Protein AF-A0A3Q3FB25-F1 (afdb_monomer_lite)

Structure (mmCIF, N/CA/C/O backbone):
data_AF-A0A3Q3FB25-F1
#
_entry.id   AF-A0A3Q3FB25-F1
#
loop_
_atom_site.group_PDB
_atom_site.id
_atom_site.type_symbol
_atom_site.label_atom_id
_atom_site.label_alt_id
_atom_site.label_comp_id
_atom_site.label_asym_id
_atom_site.label_entity_id
_atom_site.label_seq_id
_atom_site.pdbx_PDB_ins_code
_atom_site.Cartn_x
_atom_site.Cartn_y
_atom_site.Cartn_z
_atom_site.occupancy
_atom_site.B_iso_or_equiv
_atom_site.auth_seq_id
_atom_site.auth_comp_id
_atom_site.auth_asym_id
_atom_site.auth_atom_id
_atom_site.pdbx_PDB_model_num
ATOM 1 N N . SER A 1 1 ? 15.061 -13.708 -53.263 1.00 46.81 1 SER A N 1
ATOM 2 C CA . SER A 1 1 ? 15.789 -12.926 -52.246 1.00 46.81 1 SER A CA 1
ATOM 3 C C . SER A 1 1 ? 15.205 -13.185 -50.874 1.00 46.81 1 SER A C 1
ATOM 5 O O . SER A 1 1 ? 14.023 -12.920 -50.704 1.00 46.81 1 SER A O 1
ATOM 7 N N . PRO A 1 2 ? 16.005 -13.635 -49.901 1.00 51.81 2 PRO A N 1
ATOM 8 C CA . PRO A 1 2 ? 15.780 -13.218 -48.525 1.00 51.81 2 PRO A CA 1
ATOM 9 C C . PRO A 1 2 ? 17.084 -12.660 -47.942 1.00 51.81 2 PRO A C 1
ATOM 11 O O . PRO A 1 2 ? 18.097 -13.349 -47.869 1.00 51.81 2 PRO A O 1
ATOM 14 N N . ARG A 1 3 ? 17.074 -11.382 -47.553 1.00 45.19 3 ARG A N 1
ATOM 15 C CA . ARG A 1 3 ? 18.095 -10.825 -46.660 1.00 45.19 3 ARG A CA 1
ATOM 16 C C . ARG A 1 3 ? 17.601 -11.048 -45.239 1.00 45.19 3 ARG A C 1
ATOM 18 O O . ARG A 1 3 ? 16.848 -10.241 -44.712 1.00 45.19 3 ARG A O 1
ATOM 25 N N . SER A 1 4 ? 17.997 -12.163 -44.646 1.00 48.41 4 SER A N 1
ATOM 26 C CA . SER A 1 4 ? 17.975 -12.345 -43.199 1.00 48.41 4 SER A CA 1
ATOM 27 C C . SER A 1 4 ? 19.243 -11.702 -42.641 1.00 48.41 4 SER A C 1
ATOM 29 O O . SER A 1 4 ? 20.319 -12.296 -42.663 1.00 48.41 4 SER A O 1
ATOM 31 N N . SER A 1 5 ? 19.133 -10.445 -42.218 1.00 51.19 5 SER A N 1
ATOM 32 C CA . SER A 1 5 ? 20.175 -9.760 -41.457 1.00 51.19 5 SER A CA 1
ATOM 33 C C . SER A 1 5 ? 20.157 -10.269 -40.017 1.00 51.19 5 SER A C 1
ATOM 35 O O . SER A 1 5 ? 19.385 -9.786 -39.191 1.00 51.19 5 SER A O 1
ATOM 37 N N . SER A 1 6 ? 21.000 -11.256 -39.727 1.00 57.75 6 SER A N 1
ATOM 38 C CA . SER A 1 6 ? 21.368 -11.627 -38.360 1.00 57.75 6 SER A CA 1
ATOM 39 C C . SER A 1 6 ? 22.266 -10.533 -37.765 1.00 57.75 6 SER A C 1
ATOM 41 O O . SER A 1 6 ? 23.245 -10.165 -38.423 1.00 57.75 6 SER A O 1
ATOM 43 N N . PRO A 1 7 ? 22.012 -10.008 -36.552 1.00 56.91 7 PRO A N 1
ATOM 44 C CA . PRO A 1 7 ? 22.977 -9.148 -35.886 1.00 56.91 7 PRO A CA 1
ATOM 45 C C . PRO A 1 7 ? 24.089 -9.989 -35.254 1.00 56.91 7 PRO A C 1
ATOM 47 O O . PRO A 1 7 ? 23.845 -11.028 -34.642 1.00 56.91 7 PRO A O 1
ATOM 50 N N . LEU A 1 8 ? 25.312 -9.503 -35.438 1.00 51.00 8 LEU A N 1
ATOM 51 C CA . LEU A 1 8 ? 26.563 -10.020 -34.903 1.00 51.00 8 LEU A CA 1
ATOM 52 C C . LEU A 1 8 ? 26.573 -10.037 -33.368 1.00 51.00 8 LEU A C 1
ATOM 54 O O . LEU A 1 8 ? 26.215 -9.057 -32.716 1.00 51.00 8 LEU A O 1
ATOM 58 N N . SER A 1 9 ? 27.063 -11.142 -32.812 1.00 62.00 9 SER A N 1
ATOM 59 C CA . SER A 1 9 ? 27.394 -11.306 -31.399 1.00 62.00 9 SER A CA 1
ATOM 60 C C . SER A 1 9 ? 28.608 -10.450 -31.022 1.00 62.00 9 SER A C 1
ATOM 62 O O . SER A 1 9 ? 29.702 -10.665 -31.540 1.00 62.00 9 SER A O 1
ATOM 64 N N . GLY A 1 10 ? 28.429 -9.516 -30.086 1.00 50.47 10 GLY A N 1
ATOM 65 C CA . GLY A 1 10 ? 29.509 -8.837 -29.369 1.00 50.47 10 GLY A CA 1
ATOM 66 C C . GLY A 1 10 ? 29.428 -9.178 -27.882 1.00 50.47 10 GLY A C 1
ATOM 67 O O . GLY A 1 10 ? 28.437 -8.861 -27.229 1.00 50.47 10 GLY A O 1
ATOM 68 N N . SER A 1 11 ? 30.449 -9.846 -27.344 1.00 60.34 11 SER A N 1
ATOM 69 C CA . SER A 1 11 ? 30.589 -10.058 -25.900 1.00 60.34 11 SER A CA 1
ATOM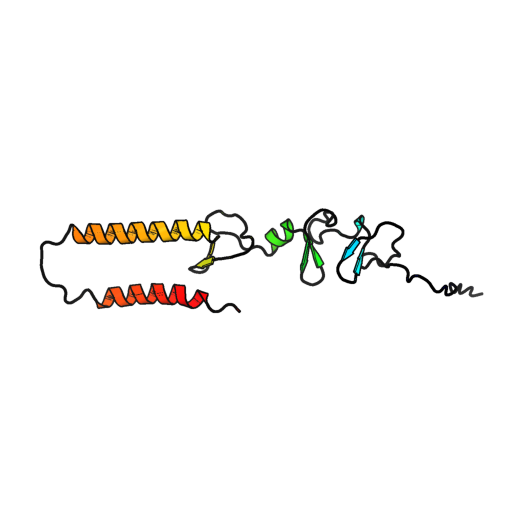 70 C C . SER A 1 11 ? 30.737 -8.715 -25.187 1.00 60.34 11 SER A C 1
ATOM 72 O O . SER A 1 11 ? 31.668 -7.972 -25.490 1.00 60.34 11 SER A O 1
ATOM 74 N N . GLY A 1 12 ? 29.869 -8.431 -24.208 1.00 57.81 12 GLY A N 1
ATOM 75 C CA . GLY A 1 12 ? 30.167 -7.407 -23.202 1.00 57.81 12 GLY A CA 1
ATOM 76 C C . GLY A 1 12 ? 29.026 -6.567 -22.625 1.00 57.81 12 GLY A C 1
ATOM 77 O O . GLY A 1 12 ? 29.339 -5.611 -21.933 1.00 57.81 12 GLY A O 1
ATOM 78 N N . ASN A 1 13 ? 27.748 -6.851 -22.887 1.00 65.00 13 ASN A N 1
ATOM 79 C CA . ASN A 1 13 ? 26.598 -6.472 -22.042 1.00 65.00 13 ASN A CA 1
ATOM 80 C C . ASN A 1 13 ? 25.330 -7.022 -22.706 1.00 65.00 13 ASN A C 1
ATOM 82 O O . ASN A 1 13 ? 25.066 -6.715 -23.867 1.00 65.00 13 ASN A O 1
ATOM 86 N N . LEU A 1 14 ? 24.551 -7.844 -22.003 1.00 75.12 14 LEU A N 1
ATOM 87 C CA . LEU A 1 14 ? 23.221 -8.205 -22.496 1.00 75.12 14 LEU A CA 1
ATOM 88 C C . LEU A 1 14 ? 22.362 -6.929 -22.533 1.00 75.12 14 LEU A C 1
ATOM 90 O O . LEU A 1 14 ? 22.390 -6.170 -21.560 1.00 75.12 14 LEU A O 1
ATOM 94 N N . PRO A 1 15 ? 21.624 -6.659 -23.626 1.00 80.75 15 PRO A N 1
ATOM 95 C CA . PRO A 1 15 ? 20.744 -5.501 -23.683 1.00 80.75 15 PRO A CA 1
ATOM 96 C C . PRO A 1 15 ? 19.695 -5.614 -22.574 1.00 80.75 15 PRO A C 1
ATOM 98 O O . PRO A 1 15 ? 19.022 -6.637 -22.446 1.00 80.75 15 PRO A O 1
ATOM 101 N N . ILE A 1 16 ? 19.576 -4.567 -21.757 1.00 89.06 16 ILE A N 1
ATOM 102 C CA . ILE A 1 16 ? 18.578 -4.504 -20.690 1.00 89.06 16 ILE A CA 1
ATOM 103 C C . IL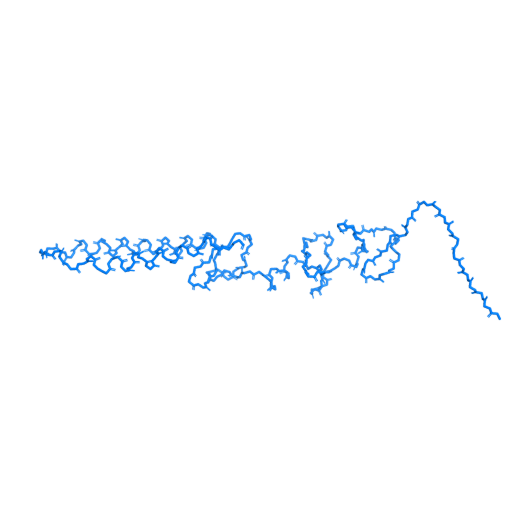E A 1 16 ? 17.207 -4.409 -21.353 1.00 89.06 16 ILE A C 1
ATOM 105 O O . ILE A 1 16 ? 16.928 -3.436 -22.046 1.00 89.06 16 ILE A O 1
ATOM 109 N N . MET A 1 17 ? 16.362 -5.414 -21.151 1.00 90.69 17 MET A N 1
ATOM 110 C CA . MET A 1 17 ? 15.004 -5.435 -21.689 1.00 90.69 17 MET A CA 1
ATOM 111 C C . MET A 1 17 ? 14.018 -4.931 -20.642 1.00 90.69 17 MET A C 1
ATOM 113 O O . MET A 1 17 ? 14.091 -5.322 -19.475 1.00 90.69 17 MET A O 1
ATOM 117 N N . CYS A 1 18 ? 13.083 -4.083 -21.061 1.00 92.19 18 CYS A N 1
ATOM 118 C CA . CYS A 1 18 ? 11.981 -3.669 -20.210 1.00 92.19 18 CYS A CA 1
ATOM 119 C C . CYS A 1 18 ? 10.949 -4.794 -20.107 1.00 92.19 18 CYS A C 1
ATOM 121 O O . CYS A 1 18 ? 10.384 -5.203 -21.115 1.00 92.19 18 CYS A O 1
ATOM 123 N N . GLU A 1 19 ? 10.621 -5.231 -18.894 1.00 90.88 19 GLU A N 1
ATOM 124 C CA . GLU A 1 19 ? 9.632 -6.300 -18.686 1.00 90.88 19 GLU A CA 1
ATOM 125 C C . GLU A 1 19 ? 8.220 -5.893 -19.158 1.00 90.88 19 GLU A C 1
ATOM 127 O O . GLU A 1 19 ? 7.464 -6.717 -19.667 1.00 90.88 19 GLU A O 1
ATOM 132 N N . ARG A 1 20 ? 7.865 -4.601 -19.053 1.00 89.31 20 ARG A N 1
ATOM 133 C CA . ARG A 1 20 ? 6.534 -4.101 -19.439 1.00 89.31 20 ARG A CA 1
ATOM 134 C C . ARG A 1 20 ? 6.352 -3.963 -20.951 1.00 89.31 20 ARG A C 1
ATOM 136 O O . ARG A 1 20 ? 5.369 -4.463 -21.484 1.00 89.31 20 ARG A O 1
ATOM 143 N N . CYS A 1 21 ? 7.248 -3.252 -21.639 1.00 90.94 21 CYS A N 1
ATOM 144 C CA . CYS A 1 21 ? 7.108 -3.000 -23.080 1.00 90.94 21 CYS A CA 1
ATOM 145 C C . CYS A 1 21 ? 7.908 -3.966 -23.966 1.00 90.94 21 CYS A C 1
ATOM 147 O O . CYS A 1 21 ? 7.728 -3.940 -25.176 1.00 90.94 21 CYS A O 1
ATOM 149 N N . ARG A 1 22 ? 8.757 -4.824 -23.381 1.00 90.31 22 ARG A N 1
ATOM 150 C CA . ARG A 1 22 ? 9.635 -5.790 -24.075 1.00 90.31 22 ARG A CA 1
ATOM 151 C C . ARG A 1 22 ? 10.639 -5.172 -25.052 1.00 90.31 22 ARG A C 1
ATOM 153 O O . ARG A 1 22 ? 11.208 -5.881 -25.875 1.00 90.31 22 ARG A O 1
ATOM 160 N N . GLU A 1 23 ? 10.896 -3.875 -24.920 1.00 91.19 23 GLU A N 1
ATOM 161 C CA . GLU A 1 23 ? 11.884 -3.142 -25.711 1.00 91.19 23 GLU A CA 1
ATOM 162 C C . GLU A 1 23 ? 13.211 -2.979 -24.964 1.00 91.19 23 GLU A C 1
ATOM 164 O O . GLU A 1 23 ? 13.263 -3.032 -23.730 1.00 91.19 23 GLU A O 1
ATOM 169 N N . VAL A 1 24 ? 14.289 -2.746 -25.719 1.00 90.25 24 VAL A N 1
ATOM 170 C CA . VAL A 1 24 ? 15.621 -2.492 -25.154 1.00 90.25 24 VAL A CA 1
ATOM 171 C C . VAL A 1 24 ? 15.644 -1.126 -24.477 1.00 90.25 24 VAL A C 1
ATOM 173 O O . VAL A 1 24 ? 15.500 -0.093 -25.134 1.00 90.25 24 VAL A O 1
ATOM 176 N N . CYS A 1 25 ? 15.931 -1.117 -23.181 1.00 89.38 25 CYS A N 1
ATOM 177 C CA . CYS A 1 25 ? 16.157 0.100 -22.433 1.00 89.38 25 CYS A CA 1
ATOM 178 C C . CYS A 1 25 ? 17.447 0.790 -22.879 1.00 89.38 25 CYS A C 1
ATOM 180 O O . CYS A 1 25 ? 18.539 0.224 -22.796 1.00 89.38 25 CYS A O 1
ATOM 182 N N . ARG A 1 26 ? 17.328 2.046 -23.315 1.00 85.31 26 ARG A N 1
ATOM 183 C CA . ARG A 1 26 ? 18.463 2.909 -23.657 1.00 85.31 26 ARG A CA 1
ATOM 184 C C . ARG A 1 26 ? 18.496 4.084 -22.684 1.00 85.31 26 ARG A C 1
ATOM 186 O O . ARG A 1 26 ? 17.623 4.941 -22.741 1.00 85.31 26 ARG A O 1
ATOM 193 N N . GLY A 1 27 ? 19.499 4.124 -21.809 1.00 84.12 27 GLY A N 1
ATOM 194 C CA . GLY A 1 27 ? 19.665 5.199 -20.826 1.00 84.12 27 GLY A CA 1
ATOM 195 C C . GLY A 1 27 ? 19.222 4.799 -19.420 1.00 84.12 27 GLY A C 1
ATOM 196 O O . GLY A 1 27 ? 19.652 3.764 -18.914 1.00 84.12 27 GLY A O 1
ATOM 197 N N . GLU A 1 28 ? 18.414 5.644 -18.778 1.00 85.56 28 GLU A N 1
ATOM 198 C CA . GLU A 1 28 ? 18.005 5.465 -17.384 1.00 85.56 28 GLU A CA 1
ATOM 199 C C . GLU A 1 28 ? 16.992 4.324 -17.227 1.00 85.56 28 GLU A C 1
ATOM 201 O O . GLU A 1 28 ? 15.978 4.249 -17.928 1.00 85.56 28 GLU A O 1
ATOM 206 N N . VAL A 1 29 ? 17.285 3.418 -16.295 1.00 90.81 29 VAL A N 1
ATOM 207 C CA . VAL A 1 29 ? 16.495 2.213 -16.043 1.00 90.81 29 VAL A CA 1
ATOM 208 C C . VAL A 1 29 ? 16.183 2.062 -14.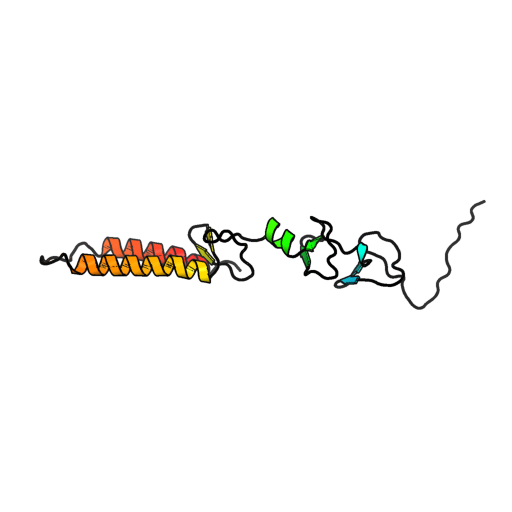571 1.00 90.81 29 V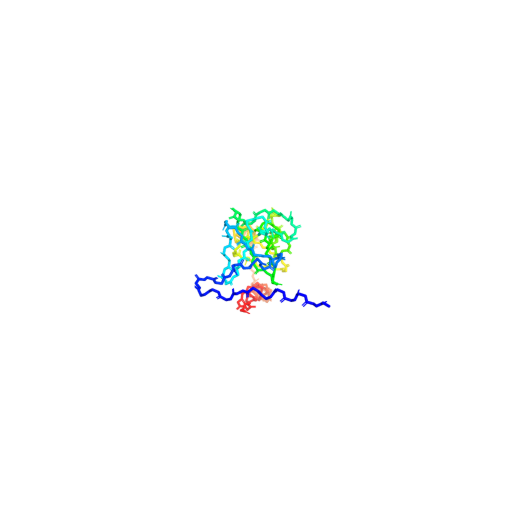AL A C 1
ATOM 210 O O . VAL A 1 29 ? 17.037 2.243 -13.705 1.00 90.81 29 VAL A O 1
ATOM 213 N N . VAL A 1 30 ? 14.956 1.646 -14.297 1.00 91.75 30 VAL A N 1
ATOM 214 C CA . VAL A 1 30 ? 14.505 1.285 -12.961 1.00 91.75 30 VAL A CA 1
ATOM 215 C C . VAL A 1 30 ? 14.739 -0.207 -12.790 1.00 91.75 30 VAL A C 1
ATOM 217 O O . VAL A 1 30 ? 14.191 -1.028 -13.529 1.00 91.75 30 VAL A O 1
ATOM 220 N N . ARG A 1 31 ? 15.573 -0.568 -11.816 1.00 90.94 31 ARG A N 1
ATOM 221 C CA . ARG A 1 31 ? 15.855 -1.964 -11.481 1.00 90.94 31 ARG A CA 1
ATOM 222 C C . ARG A 1 31 ? 15.037 -2.368 -10.266 1.00 90.94 31 ARG A C 1
ATOM 224 O O . ARG A 1 31 ? 15.245 -1.845 -9.174 1.00 90.94 31 ARG A O 1
ATOM 231 N N . VAL A 1 32 ? 14.147 -3.337 -10.448 1.00 89.50 32 VAL A N 1
ATOM 232 C CA . VAL A 1 32 ? 13.301 -3.870 -9.377 1.00 89.50 32 VAL A CA 1
ATOM 233 C C . VAL A 1 32 ? 13.551 -5.360 -9.251 1.00 89.50 32 VAL A C 1
ATOM 235 O O . VAL A 1 32 ? 13.278 -6.124 -10.176 1.00 89.50 32 VAL A O 1
ATOM 238 N N . LYS A 1 33 ? 14.071 -5.787 -8.095 1.00 85.31 33 LYS A N 1
ATOM 239 C CA . LYS A 1 33 ? 14.503 -7.173 -7.853 1.00 85.31 33 LYS A CA 1
ATOM 240 C C . LYS A 1 33 ? 15.454 -7.650 -8.966 1.00 85.31 33 LYS A C 1
ATOM 242 O O . LYS A 1 33 ? 16.588 -7.181 -9.031 1.00 85.31 33 LYS A O 1
ATOM 247 N N . ASN A 1 34 ? 14.978 -8.541 -9.838 1.00 85.81 34 ASN A N 1
ATOM 248 C CA . ASN A 1 34 ? 15.727 -9.129 -10.950 1.00 85.81 34 ASN A CA 1
ATOM 249 C C . ASN A 1 34 ? 15.190 -8.708 -12.333 1.00 85.81 34 ASN A C 1
ATOM 251 O O . ASN A 1 34 ? 15.508 -9.334 -13.339 1.00 85.81 34 ASN A O 1
ATOM 255 N N . THR A 1 35 ? 14.353 -7.671 -12.371 1.00 89.50 35 THR A N 1
ATOM 256 C CA . THR A 1 35 ? 13.678 -7.154 -13.571 1.00 89.50 35 THR A CA 1
ATOM 257 C C . THR A 1 35 ? 14.031 -5.687 -13.798 1.00 89.50 35 THR A C 1
ATOM 259 O O . THR A 1 35 ? 14.395 -4.973 -12.858 1.00 89.50 35 THR A O 1
ATOM 262 N N . HIS A 1 36 ? 13.929 -5.241 -15.048 1.00 92.00 36 HIS A N 1
ATOM 263 C CA . HIS A 1 36 ? 14.272 -3.882 -15.453 1.00 92.00 36 HIS A CA 1
ATOM 264 C C . HIS A 1 36 ? 13.094 -3.223 -16.168 1.00 92.00 36 HIS A C 1
ATOM 266 O O . HIS A 1 36 ? 12.347 -3.870 -16.903 1.00 92.00 36 HIS A O 1
ATOM 272 N N . PHE A 1 37 ? 12.940 -1.919 -15.958 1.00 93.00 37 PHE A N 1
ATOM 273 C CA . PHE A 1 37 ? 11.878 -1.112 -16.544 1.00 93.00 37 PHE A CA 1
ATOM 274 C C . PHE A 1 37 ? 12.423 0.233 -17.013 1.00 93.00 37 PHE A C 1
ATOM 276 O O . PHE A 1 37 ? 13.389 0.750 -16.454 1.00 93.00 37 PHE A O 1
ATOM 283 N N . HIS A 1 38 ? 11.778 0.835 -18.010 1.00 92.25 38 HIS A N 1
ATOM 284 C CA . HIS A 1 38 ? 11.943 2.269 -18.243 1.00 92.25 38 HIS A CA 1
ATOM 285 C C . HIS A 1 38 ? 11.348 3.059 -17.075 1.00 92.25 38 HIS A C 1
ATOM 287 O O . HIS A 1 38 ? 10.338 2.635 -16.510 1.00 92.25 38 HIS A O 1
ATOM 293 N N . VAL A 1 39 ? 11.907 4.239 -16.792 1.00 90.19 39 VAL A N 1
ATOM 294 C CA . VAL A 1 39 ? 11.377 5.195 -15.798 1.00 90.19 39 VAL A CA 1
ATOM 295 C C . VAL A 1 39 ? 9.870 5.415 -15.996 1.00 90.19 39 VAL A C 1
ATOM 297 O O . VAL A 1 39 ? 9.102 5.237 -15.061 1.00 90.19 39 VAL A O 1
ATOM 300 N N . HIS A 1 40 ? 9.433 5.646 -17.239 1.00 90.06 40 HIS A N 1
ATOM 301 C CA . HIS A 1 40 ? 8.017 5.843 -17.594 1.00 90.06 40 HIS A CA 1
ATOM 302 C C . HIS A 1 40 ? 7.187 4.556 -17.716 1.00 90.06 40 HIS A C 1
ATOM 304 O O . HIS A 1 40 ? 5.965 4.607 -17.791 1.00 90.06 40 HIS A O 1
ATOM 310 N N . CYS A 1 41 ? 7.824 3.384 -17.807 1.00 91.06 41 CYS A N 1
ATOM 311 C CA . CYS A 1 41 ? 7.102 2.108 -17.827 1.00 91.06 41 CYS A CA 1
ATOM 312 C C . CYS A 1 41 ? 6.842 1.581 -16.413 1.00 91.06 41 CYS A C 1
ATOM 314 O O . CYS A 1 41 ? 6.007 0.694 -16.238 1.00 91.06 41 CYS A O 1
ATOM 316 N N . PHE A 1 42 ? 7.559 2.087 -15.410 1.00 92.94 42 PHE A N 1
ATOM 317 C CA . PHE A 1 42 ? 7.385 1.676 -14.027 1.00 92.94 42 PHE A CA 1
ATOM 318 C C . PHE A 1 42 ? 6.258 2.475 -13.359 1.00 92.94 42 PHE A C 1
ATOM 320 O O . PHE A 1 42 ? 6.494 3.372 -12.552 1.00 92.94 42 PHE A O 1
ATOM 327 N N . THR A 1 43 ? 5.019 2.143 -13.726 1.00 93.56 43 THR A N 1
ATOM 328 C CA . THR A 1 43 ? 3.807 2.838 -13.271 1.00 93.56 43 THR A CA 1
ATOM 329 C C . THR A 1 43 ? 2.800 1.909 -12.595 1.00 93.56 43 THR A C 1
ATOM 331 O O . THR A 1 43 ? 2.771 0.700 -12.860 1.00 93.56 43 THR A O 1
ATOM 334 N N . CYS A 1 44 ? 1.958 2.474 -11.724 1.00 93.31 44 CYS A N 1
ATOM 335 C CA . CYS A 1 44 ? 0.904 1.751 -11.013 1.00 93.31 44 CYS A CA 1
ATOM 336 C C . CYS A 1 44 ? -0.061 1.083 -11.999 1.00 93.31 44 CYS A C 1
ATOM 338 O O . CYS A 1 44 ? -0.529 1.726 -12.932 1.00 93.31 44 CYS A O 1
ATOM 340 N N . HIS A 1 45 ? -0.406 -0.186 -11.783 1.00 92.06 45 HIS A N 1
ATOM 341 C CA . HIS A 1 45 ? -1.398 -0.870 -12.617 1.00 92.06 45 HIS A CA 1
ATOM 342 C C . HIS A 1 45 ? -2.781 -0.186 -12.572 1.00 92.06 45 HIS A C 1
ATOM 344 O O . HIS A 1 45 ? -3.496 -0.169 -13.567 1.00 92.06 45 HIS A O 1
ATOM 350 N N . VAL A 1 46 ? -3.146 0.410 -11.432 1.00 91.62 46 VAL A N 1
ATOM 351 C CA . VAL A 1 46 ? -4.497 0.933 -11.175 1.00 91.62 46 VAL A CA 1
ATOM 352 C C . VAL A 1 46 ? -4.632 2.391 -11.620 1.00 91.62 46 VAL A C 1
ATOM 354 O O . VAL A 1 46 ? -5.442 2.696 -12.491 1.00 91.62 46 VAL A O 1
ATOM 357 N N . CYS A 1 47 ? -3.831 3.301 -11.058 1.00 92.00 47 CYS A N 1
ATOM 358 C CA . CYS A 1 47 ? -3.885 4.731 -11.388 1.00 92.00 47 CYS A CA 1
ATOM 359 C C . CYS A 1 47 ? -2.851 5.196 -12.427 1.00 92.00 47 CYS A C 1
ATOM 361 O O . CYS A 1 47 ? -2.871 6.360 -12.815 1.00 92.00 47 CYS A O 1
ATOM 363 N N . SER A 1 48 ? -1.943 4.325 -12.882 1.00 91.50 48 SER A N 1
ATOM 364 C CA . SER A 1 48 ? -0.869 4.672 -13.832 1.00 91.50 48 SER A CA 1
ATOM 365 C C . SER A 1 48 ? 0.105 5.769 -13.372 1.00 91.50 48 SER A C 1
ATOM 367 O O . SER A 1 48 ? 0.835 6.305 -14.200 1.00 91.50 48 SER A O 1
ATOM 369 N N . CYS A 1 49 ? 0.177 6.083 -12.072 1.00 91.19 49 CYS A N 1
ATOM 370 C CA . CYS A 1 49 ? 1.172 7.022 -11.545 1.00 91.19 49 CYS A CA 1
ATOM 371 C C . CYS A 1 49 ? 2.597 6.441 -11.570 1.00 91.19 49 CYS A C 1
ATOM 373 O O . CYS A 1 49 ? 2.777 5.221 -11.517 1.00 91.19 49 CYS A O 1
ATOM 375 N N . ASP A 1 50 ? 3.608 7.310 -11.625 1.00 91.56 50 ASP A N 1
ATOM 376 C CA . ASP A 1 50 ? 5.019 6.913 -11.627 1.00 91.56 50 ASP A CA 1
ATOM 377 C C . ASP A 1 50 ? 5.445 6.338 -10.269 1.00 91.56 50 ASP A C 1
ATOM 379 O O . ASP A 1 50 ? 5.493 7.042 -9.259 1.00 91.56 50 ASP A O 1
ATOM 383 N N . LEU A 1 51 ? 5.841 5.062 -10.255 1.00 92.56 51 LEU A N 1
ATOM 384 C CA . LEU A 1 51 ? 6.259 4.354 -9.040 1.00 92.56 51 LEU A CA 1
ATOM 385 C C . LEU A 1 51 ? 7.733 4.574 -8.678 1.00 92.56 51 LEU A C 1
ATOM 387 O O . LEU A 1 51 ? 8.220 4.028 -7.695 1.00 92.56 51 LEU A O 1
ATOM 391 N N . VAL A 1 52 ? 8.462 5.350 -9.480 1.00 88.25 52 VAL A N 1
ATOM 392 C CA . VAL A 1 52 ? 9.903 5.590 -9.302 1.00 88.25 52 VAL A CA 1
ATOM 393 C C . VAL A 1 52 ? 10.186 6.396 -8.033 1.00 88.25 52 VAL A C 1
ATOM 395 O O . VAL A 1 52 ? 11.153 6.119 -7.330 1.00 88.25 52 VAL A O 1
ATOM 398 N N . HIS A 1 53 ? 9.321 7.368 -7.731 1.00 83.56 53 HIS A N 1
ATOM 399 C CA . HIS A 1 53 ? 9.461 8.259 -6.575 1.00 83.56 53 HIS A CA 1
ATOM 400 C C . HIS A 1 53 ? 8.512 7.904 -5.423 1.00 83.56 53 HIS A C 1
ATOM 402 O O . HIS A 1 53 ? 8.726 8.346 -4.295 1.00 83.56 53 HIS A O 1
ATOM 408 N N . SER A 1 54 ? 7.462 7.122 -5.686 1.00 83.00 54 SER A N 1
ATOM 409 C CA . SER A 1 54 ? 6.498 6.692 -4.672 1.00 83.00 54 SER A CA 1
ATOM 410 C C . SER A 1 54 ? 6.814 5.290 -4.153 1.00 83.00 54 SER A C 1
ATOM 412 O O . SER A 1 54 ? 7.330 4.450 -4.884 1.00 83.00 54 SER A O 1
ATOM 414 N N . GLY A 1 55 ? 6.413 4.982 -2.919 1.00 87.31 55 GLY A N 1
ATOM 415 C CA . GLY A 1 55 ? 6.397 3.595 -2.451 1.00 87.31 55 GLY A CA 1
ATOM 416 C C . GLY A 1 55 ? 5.512 2.712 -3.342 1.00 87.31 55 GLY A C 1
ATOM 417 O O . GLY A 1 55 ? 4.436 3.134 -3.777 1.00 87.31 55 GLY A O 1
ATOM 418 N N . PHE A 1 56 ? 5.969 1.491 -3.616 1.00 91.56 56 PHE A N 1
ATOM 419 C CA . PHE A 1 56 ? 5.237 0.514 -4.417 1.00 91.56 56 PHE A CA 1
ATOM 420 C C . PHE A 1 56 ? 5.173 -0.846 -3.724 1.00 91.56 56 PHE A C 1
ATOM 422 O O . PHE A 1 56 ? 6.075 -1.237 -2.982 1.00 91.56 56 PHE A O 1
ATOM 429 N N . PHE A 1 57 ? 4.117 -1.591 -4.032 1.00 90.56 57 PHE A N 1
ATOM 430 C CA . PHE A 1 57 ? 3.918 -2.974 -3.625 1.00 90.56 57 PHE A CA 1
ATOM 431 C C . PHE A 1 57 ? 3.837 -3.860 -4.865 1.00 90.56 57 PHE A C 1
ATOM 433 O O . PHE A 1 57 ? 3.275 -3.474 -5.888 1.00 90.56 57 PHE A O 1
ATOM 440 N N . HIS A 1 58 ? 4.421 -5.053 -4.773 1.00 90.19 58 HIS A N 1
ATOM 441 C CA . HIS A 1 58 ? 4.328 -6.068 -5.817 1.00 90.19 58 HIS A CA 1
ATOM 442 C C . HIS A 1 58 ? 3.344 -7.149 -5.366 1.00 90.19 58 HIS A C 1
ATOM 444 O O . HIS A 1 58 ? 3.683 -7.958 -4.496 1.00 90.19 58 HIS A O 1
ATOM 450 N N . HIS A 1 59 ? 2.148 -7.157 -5.949 1.00 86.56 59 HIS A N 1
ATOM 451 C CA . HIS A 1 59 ? 1.053 -8.052 -5.583 1.00 86.56 59 HIS A CA 1
ATOM 452 C C . HIS A 1 59 ? 0.534 -8.775 -6.826 1.00 86.56 59 HIS A C 1
ATOM 454 O O . HIS A 1 59 ? 0.273 -8.143 -7.842 1.00 86.56 59 HIS A O 1
ATOM 460 N N . SER A 1 60 ? 0.425 -10.104 -6.762 1.00 86.06 60 SER A N 1
ATOM 461 C CA . SER A 1 60 ? -0.093 -10.942 -7.860 1.00 86.06 60 SER A CA 1
ATOM 462 C C . SER A 1 60 ? 0.591 -10.750 -9.227 1.00 86.06 60 SER A C 1
ATOM 464 O O . SER A 1 60 ? -0.014 -10.988 -10.264 1.00 86.06 60 SER A O 1
ATOM 466 N N . GLY A 1 61 ? 1.868 -10.351 -9.236 1.00 86.56 61 GLY A N 1
ATOM 467 C CA . GLY A 1 61 ? 2.635 -10.100 -10.465 1.00 86.56 61 GLY A CA 1
ATOM 468 C C . GLY A 1 61 ? 2.534 -8.667 -10.996 1.00 86.56 61 GLY A C 1
ATOM 469 O O . GLY A 1 61 ? 3.150 -8.351 -12.010 1.00 86.56 61 GLY A O 1
ATOM 470 N N . GLU A 1 62 ? 1.803 -7.792 -10.306 1.00 89.88 62 GLU A N 1
ATOM 471 C CA . GLU A 1 62 ? 1.602 -6.402 -10.701 1.00 89.88 62 GLU A CA 1
ATOM 472 C C . GLU A 1 62 ? 2.194 -5.433 -9.680 1.00 89.88 62 GLU A C 1
ATOM 474 O O . GLU A 1 62 ? 2.342 -5.740 -8.493 1.00 89.88 62 GLU A O 1
ATOM 479 N N . TYR A 1 63 ? 2.546 -4.240 -10.157 1.00 91.44 63 TYR A N 1
ATOM 480 C CA . TYR A 1 63 ? 3.078 -3.164 -9.330 1.00 91.44 63 TYR A CA 1
ATOM 481 C C . TYR A 1 63 ? 1.987 -2.133 -9.068 1.00 91.44 63 TYR A C 1
ATOM 483 O O . TYR A 1 63 ? 1.412 -1.569 -10.001 1.00 91.44 63 TYR A O 1
ATOM 491 N N . ILE A 1 64 ? 1.710 -1.890 -7.792 1.00 92.38 64 ILE A N 1
ATOM 492 C CA . ILE A 1 64 ? 0.631 -1.017 -7.329 1.00 92.38 64 ILE A CA 1
ATOM 493 C C . ILE A 1 64 ? 1.237 0.016 -6.377 1.00 92.38 64 ILE A C 1
ATOM 495 O O . ILE A 1 64 ? 2.126 -0.312 -5.586 1.00 92.38 64 ILE A O 1
ATOM 499 N N . CYS A 1 65 ? 0.799 1.272 -6.456 1.00 92.25 65 CYS A N 1
ATOM 500 C CA . CYS A 1 65 ? 1.247 2.308 -5.526 1.00 92.25 65 CYS A CA 1
ATOM 501 C C . CYS A 1 65 ? 0.717 2.032 -4.110 1.00 92.25 65 CYS A C 1
ATOM 503 O O . CYS A 1 65 ? -0.283 1.336 -3.931 1.00 92.25 65 CYS A O 1
ATOM 505 N N . THR A 1 66 ? 1.371 2.592 -3.091 1.00 88.56 66 THR A N 1
ATOM 506 C CA . THR A 1 66 ? 0.928 2.457 -1.692 1.00 88.56 66 THR A CA 1
ATOM 507 C C . THR A 1 66 ? -0.542 2.837 -1.491 1.00 88.56 66 THR A C 1
ATOM 509 O O . THR A 1 66 ? -1.248 2.156 -0.755 1.00 88.56 66 THR A O 1
ATOM 512 N N . GLU A 1 67 ? -1.008 3.891 -2.158 1.00 88.06 67 GLU A N 1
ATOM 513 C CA . GLU A 1 67 ? -2.371 4.408 -2.009 1.00 88.06 67 GLU A CA 1
ATOM 514 C C . GLU A 1 67 ? -3.424 3.452 -2.583 1.00 88.06 67 GLU A C 1
ATOM 516 O O . GLU A 1 67 ? -4.350 3.058 -1.877 1.00 88.06 67 GLU A O 1
ATOM 521 N N . ASP A 1 68 ? -3.259 2.999 -3.830 1.00 90.06 68 ASP A N 1
ATOM 522 C CA . ASP A 1 68 ? -4.177 2.026 -4.430 1.00 90.06 68 ASP A CA 1
ATOM 523 C C . ASP A 1 68 ? -4.100 0.671 -3.733 1.00 90.06 68 ASP A C 1
ATOM 525 O O . ASP A 1 68 ? -5.118 -0.004 -3.593 1.00 90.06 68 ASP A O 1
ATOM 529 N N . TYR A 1 69 ? -2.919 0.281 -3.247 1.00 89.19 69 TYR A N 1
ATOM 530 C CA . TYR A 1 69 ? -2.777 -0.944 -2.472 1.00 89.19 69 TYR A CA 1
ATOM 531 C C . TYR A 1 69 ? -3.592 -0.870 -1.175 1.00 89.19 69 TYR A C 1
ATOM 533 O O . TYR A 1 69 ? -4.324 -1.804 -0.857 1.00 89.19 69 TYR A O 1
ATOM 541 N N . GLN A 1 70 ? -3.539 0.257 -0.460 1.00 85.50 70 GLN A N 1
ATOM 542 C CA . GLN A 1 70 ? -4.375 0.495 0.720 1.00 85.50 70 GLN A CA 1
ATOM 543 C C . GLN A 1 70 ? -5.864 0.598 0.374 1.00 85.50 70 GLN A C 1
ATOM 545 O O . GLN A 1 70 ? -6.702 0.124 1.128 1.00 85.50 70 GLN A O 1
ATOM 550 N N . ARG A 1 71 ? -6.222 1.170 -0.773 1.00 82.88 71 ARG A N 1
ATOM 551 C CA . ARG A 1 71 ? -7.625 1.297 -1.180 1.00 82.88 71 ARG A CA 1
ATOM 552 C C . ARG A 1 71 ? -8.253 -0.037 -1.590 1.00 82.88 71 ARG A C 1
ATOM 554 O O . ARG A 1 71 ? -9.425 -0.263 -1.310 1.00 82.88 71 ARG A O 1
ATOM 561 N N . LEU A 1 72 ? -7.496 -0.892 -2.278 1.00 84.00 72 LEU A N 1
ATOM 562 C CA . LEU A 1 72 ? -7.975 -2.182 -2.786 1.00 84.00 72 LEU A CA 1
ATOM 563 C C . LEU A 1 72 ? -7.854 -3.308 -1.756 1.00 84.00 72 LEU A C 1
ATOM 565 O O . LEU A 1 72 ? -8.733 -4.163 -1.687 1.00 84.00 72 LEU A O 1
ATOM 569 N N . TYR A 1 73 ? -6.771 -3.313 -0.977 1.00 82.56 73 TYR A N 1
ATOM 570 C CA . TYR A 1 73 ? -6.424 -4.401 -0.056 1.00 82.56 73 TYR A CA 1
ATOM 571 C C . TYR A 1 73 ? -6.253 -3.942 1.391 1.00 82.56 73 TYR A C 1
ATOM 573 O O . TYR A 1 73 ? -5.963 -4.757 2.266 1.00 82.56 73 TYR A O 1
ATOM 581 N N . GLY A 1 74 ? -6.368 -2.644 1.661 1.00 82.19 74 GLY A N 1
ATOM 582 C CA . GLY A 1 74 ? -6.250 -2.129 3.013 1.00 82.19 74 GLY A CA 1
ATOM 583 C C . GLY A 1 74 ? -7.506 -2.405 3.819 1.00 82.19 74 GLY A C 1
ATOM 584 O O . GLY A 1 74 ? -8.638 -2.324 3.345 1.00 82.19 74 GLY A O 1
ATOM 585 N N . THR A 1 75 ? -7.282 -2.696 5.089 1.00 82.81 75 THR A N 1
ATOM 586 C CA . THR A 1 75 ? -8.344 -2.879 6.064 1.00 82.81 75 THR A CA 1
ATOM 587 C C . THR A 1 75 ? -8.741 -1.521 6.623 1.00 82.81 75 THR A C 1
ATOM 589 O O . THR A 1 75 ? -7.893 -0.791 7.136 1.00 82.81 75 THR A O 1
ATOM 592 N N . GLN A 1 76 ? -10.020 -1.162 6.547 1.00 86.69 76 GLN A N 1
ATOM 593 C CA . GLN A 1 76 ? -10.513 0.084 7.131 1.00 86.69 76 GLN A CA 1
ATOM 594 C C . GLN A 1 76 ? -10.762 -0.072 8.632 1.00 86.69 76 GLN A C 1
ATOM 596 O O . GLN A 1 76 ? -11.209 -1.114 9.118 1.00 86.69 76 GLN A O 1
ATOM 601 N N . CYS A 1 77 ? -10.454 0.982 9.380 1.00 86.88 77 CYS A N 1
ATOM 602 C CA . CYS A 1 77 ? -10.813 1.072 10.781 1.00 86.88 77 CYS A CA 1
ATOM 603 C C . CYS A 1 77 ? -12.268 1.495 10.909 1.00 86.88 77 CYS A C 1
ATOM 605 O O . CYS A 1 77 ? -12.637 2.593 10.505 1.00 86.88 77 CYS A O 1
ATOM 607 N N . ASP A 1 78 ? -13.069 0.665 11.560 1.00 85.88 78 ASP A N 1
ATOM 608 C CA . ASP A 1 78 ? -14.495 0.921 11.763 1.00 85.88 78 ASP A CA 1
ATOM 609 C C . ASP A 1 78 ? -14.763 2.098 12.727 1.00 85.88 78 ASP A C 1
ATOM 611 O O . ASP A 1 78 ? -15.854 2.650 12.760 1.00 85.88 78 ASP A O 1
ATOM 615 N N . SER A 1 79 ? -13.755 2.531 13.496 1.00 83.88 79 SER A N 1
ATOM 616 C CA . SER A 1 79 ? -13.890 3.647 14.443 1.00 83.88 79 SER A CA 1
ATOM 617 C C . SER A 1 79 ? -13.534 5.020 13.875 1.00 83.88 79 SER A C 1
ATOM 619 O O . SER A 1 79 ? -14.046 6.015 14.381 1.00 83.88 79 SER A O 1
ATOM 621 N N . CYS A 1 80 ? -12.591 5.108 12.937 1.00 86.44 80 CYS A N 1
ATOM 622 C CA . CYS A 1 80 ? -12.121 6.392 12.397 1.00 86.44 80 CYS A CA 1
ATOM 623 C C . CYS A 1 80 ? -12.197 6.471 10.871 1.00 86.44 80 CYS A C 1
ATOM 625 O O . CYS A 1 80 ? -11.780 7.478 10.303 1.00 86.44 80 CYS A O 1
ATOM 627 N N . GLU A 1 81 ? -12.681 5.408 10.224 1.00 84.50 81 GLU A N 1
ATOM 628 C CA . GLU A 1 81 ? -12.858 5.280 8.773 1.00 84.50 81 GLU A CA 1
ATOM 629 C C . GLU A 1 81 ? -11.554 5.433 7.965 1.00 84.50 81 GLU A C 1
ATOM 631 O O . GLU A 1 81 ? -11.567 5.482 6.739 1.00 84.50 81 GLU A O 1
ATOM 636 N N . GLN A 1 82 ? -10.402 5.465 8.642 1.00 83.56 82 GLN A N 1
ATOM 637 C CA . GLN A 1 82 ? -9.084 5.507 8.014 1.00 83.56 82 GLN A CA 1
ATOM 638 C C . GLN A 1 82 ? -8.541 4.098 7.783 1.00 83.56 82 GLN A C 1
ATOM 640 O O . GLN A 1 82 ? -8.811 3.175 8.557 1.00 83.56 82 GLN A O 1
ATOM 645 N N . TYR A 1 83 ? -7.712 3.941 6.754 1.00 84.69 83 TYR A N 1
ATOM 646 C CA . TYR A 1 83 ? -7.027 2.680 6.482 1.00 84.69 83 TYR A CA 1
ATOM 647 C C . TYR A 1 83 ? -6.023 2.342 7.595 1.00 84.69 83 TYR A C 1
ATOM 649 O O . TYR A 1 83 ? -5.275 3.190 8.093 1.00 84.69 83 TYR A O 1
ATOM 657 N N . ILE A 1 84 ? -6.024 1.080 8.015 1.00 80.81 84 ILE A N 1
ATOM 658 C CA . ILE A 1 84 ? -5.101 0.540 9.007 1.00 80.81 84 ILE A CA 1
ATOM 659 C C . ILE A 1 84 ? -3.816 0.150 8.292 1.00 80.81 84 ILE A C 1
ATOM 661 O O . ILE A 1 84 ? -3.788 -0.760 7.468 1.00 80.81 84 ILE A O 1
ATOM 665 N N . THR A 1 85 ? -2.737 0.854 8.618 1.00 77.81 85 THR A N 1
ATOM 666 C CA . THR A 1 85 ? -1.392 0.541 8.139 1.00 77.81 85 THR A CA 1
ATOM 667 C C . THR A 1 85 ? -0.627 -0.204 9.229 1.00 77.81 85 THR A C 1
ATOM 669 O O . THR A 1 85 ? -0.379 0.362 10.294 1.00 77.81 85 THR A O 1
ATOM 672 N N . GLY A 1 86 ? -0.223 -1.450 8.969 1.00 75.69 86 GLY A N 1
ATOM 673 C CA . GLY A 1 86 ? 0.576 -2.249 9.904 1.00 75.69 86 GLY A CA 1
ATOM 674 C C . GLY A 1 86 ? -0.268 -3.167 10.788 1.00 75.69 86 GLY A C 1
ATOM 675 O O . GLY A 1 86 ? -0.957 -4.045 10.277 1.00 75.69 86 GLY A O 1
ATOM 676 N N . GLU A 1 87 ? -0.164 -3.003 12.108 1.00 71.94 87 GLU A N 1
ATOM 677 C CA . GLU A 1 87 ? -0.838 -3.866 13.084 1.00 71.94 87 GLU A CA 1
ATOM 678 C C . GLU A 1 87 ? -2.352 -3.615 13.103 1.00 71.94 87 GLU A C 1
ATOM 680 O O . GLU A 1 87 ? -2.812 -2.474 13.196 1.00 71.94 87 GLU A O 1
ATOM 685 N N . VAL A 1 88 ? -3.126 -4.699 13.032 1.00 77.56 88 VAL A N 1
ATOM 686 C CA . VAL A 1 88 ? -4.589 -4.676 13.029 1.00 77.56 88 VAL A CA 1
ATOM 687 C C . VAL A 1 88 ? -5.124 -5.418 14.242 1.00 77.56 88 VAL A C 1
ATOM 689 O O . VAL A 1 88 ? -4.676 -6.517 14.564 1.00 77.56 88 VAL A O 1
ATOM 692 N N . VAL A 1 89 ? -6.123 -4.828 14.895 1.00 80.88 89 VAL A N 1
ATOM 693 C CA . VAL A 1 89 ? -6.888 -5.498 15.945 1.00 80.88 89 VAL A CA 1
ATOM 694 C C . VAL A 1 89 ? -8.266 -5.823 15.392 1.00 80.88 89 VAL A C 1
ATOM 696 O O . VAL A 1 89 ? -8.975 -4.933 14.922 1.00 80.88 89 VAL A O 1
ATOM 699 N N . SER A 1 90 ? -8.642 -7.098 15.447 1.00 82.56 90 SER A N 1
ATOM 700 C CA . SER A 1 90 ? -9.974 -7.556 15.053 1.00 82.56 90 SER A CA 1
ATOM 701 C C . SER A 1 90 ? -10.784 -7.915 16.293 1.00 82.56 90 SER A C 1
ATOM 703 O O . SER A 1 90 ? -10.306 -8.652 17.153 1.00 82.56 90 SER A O 1
ATOM 705 N N . ALA A 1 91 ? -12.006 -7.399 16.389 1.00 76.81 91 ALA A N 1
ATOM 706 C CA . ALA A 1 91 ? -12.934 -7.696 17.474 1.00 76.81 91 ALA A CA 1
ATOM 707 C C . ALA A 1 91 ? -14.373 -7.702 16.949 1.00 76.81 91 ALA A C 1
ATOM 709 O O . ALA A 1 91 ? -14.766 -6.805 16.207 1.00 76.81 91 ALA A O 1
ATOM 710 N N . LEU A 1 92 ? -15.165 -8.708 17.340 1.00 77.25 92 LEU A N 1
ATOM 711 C CA . LEU A 1 92 ? -16.582 -8.844 16.958 1.00 77.25 92 LEU A CA 1
ATOM 712 C C . LEU A 1 92 ? -16.829 -8.752 15.435 1.00 77.25 92 LEU A C 1
ATOM 714 O O . LEU A 1 92 ? -17.822 -8.179 14.991 1.00 77.25 92 LEU A O 1
ATOM 718 N N . GLY A 1 93 ? -15.906 -9.285 14.627 1.00 78.75 93 GLY A N 1
ATOM 719 C CA . GLY A 1 93 ? -15.988 -9.242 13.161 1.00 78.75 93 GLY A CA 1
ATOM 720 C C . GLY A 1 93 ? -15.683 -7.876 12.533 1.00 78.75 93 GLY A C 1
ATOM 721 O O . GLY A 1 93 ? -15.928 -7.691 11.345 1.00 78.75 93 GLY A O 1
ATOM 722 N N . ARG A 1 94 ? -15.160 -6.920 13.309 1.00 82.56 94 ARG A N 1
ATOM 723 C CA . ARG A 1 94 ? -14.760 -5.580 12.858 1.00 82.56 94 ARG A CA 1
ATOM 724 C C . ARG A 1 94 ? -13.280 -5.333 13.133 1.00 82.56 94 ARG A C 1
ATOM 726 O O . ARG A 1 94 ? -12.689 -5.963 14.009 1.00 82.56 94 ARG A O 1
ATOM 733 N N . THR A 1 95 ? -12.691 -4.406 12.389 1.00 84.19 95 THR A N 1
ATOM 734 C CA . THR A 1 95 ? -11.253 -4.113 12.407 1.00 84.19 95 THR A CA 1
ATOM 735 C C . THR A 1 95 ? -10.981 -2.696 12.889 1.00 84.19 95 THR A C 1
ATOM 737 O O . THR A 1 95 ? -11.662 -1.745 12.502 1.00 84.19 95 THR A O 1
ATOM 740 N N . TYR A 1 96 ? -9.962 -2.548 13.733 1.00 83.44 96 TYR A N 1
ATOM 741 C CA . TYR A 1 96 ? -9.625 -1.294 14.398 1.00 83.44 96 TYR A CA 1
ATOM 742 C C . TYR A 1 96 ? -8.112 -1.075 14.449 1.00 83.44 96 TYR A C 1
ATOM 744 O O . TYR A 1 96 ? -7.335 -2.026 14.570 1.00 83.44 96 TYR A O 1
ATOM 752 N N . HIS A 1 97 ? -7.679 0.192 14.431 1.00 87.25 97 HIS A N 1
ATOM 753 C CA . HIS A 1 97 ? -6.311 0.525 14.841 1.00 87.25 97 HIS A CA 1
ATOM 754 C C . HIS A 1 97 ? -6.108 0.149 16.316 1.00 87.25 97 HIS A C 1
ATOM 756 O O . HIS A 1 97 ? -7.028 0.374 17.110 1.00 87.25 97 HIS A O 1
ATOM 762 N N . PRO A 1 98 ? -4.904 -0.288 16.731 1.00 82.94 98 PRO A N 1
ATOM 763 C CA . PRO A 1 98 ? -4.602 -0.588 18.134 1.00 82.94 98 PRO A CA 1
ATOM 764 C C . PRO A 1 98 ? -4.980 0.559 19.087 1.00 82.94 98 PRO A C 1
ATOM 766 O O . PRO A 1 98 ? -5.636 0.360 20.108 1.00 82.94 98 PRO A O 1
ATOM 769 N N . HIS A 1 99 ? -4.670 1.800 18.699 1.00 81.50 99 HIS A N 1
ATOM 770 C CA . HIS A 1 99 ? -5.025 2.988 19.477 1.00 81.50 99 HIS A CA 1
ATOM 771 C C . HIS A 1 99 ? -6.539 3.288 19.483 1.00 81.50 99 HIS A C 1
ATOM 773 O O . HIS A 1 99 ? -7.076 3.731 20.500 1.00 81.50 99 HIS A O 1
ATOM 779 N N . CYS A 1 100 ? -7.254 3.031 18.381 1.00 81.25 100 CYS A N 1
ATOM 780 C CA . CYS A 1 100 ? -8.712 3.198 18.329 1.00 81.25 100 CYS A CA 1
ATOM 781 C C . CYS A 1 100 ? -9.421 2.140 19.183 1.00 81.25 100 CYS A C 1
ATOM 783 O O . CYS A 1 100 ? -10.364 2.458 19.906 1.00 81.25 100 CYS A O 1
ATOM 785 N N . PHE A 1 101 ? -8.916 0.907 19.172 1.00 79.44 101 PHE A N 1
ATOM 786 C CA . PHE A 1 101 ? -9.441 -0.182 19.985 1.00 79.44 101 PHE A CA 1
ATOM 787 C C . PHE A 1 101 ? -9.288 0.084 21.490 1.00 79.44 101 PHE A C 1
ATOM 789 O O . PHE A 1 101 ? -10.218 -0.153 22.265 1.00 79.44 101 PHE A O 1
ATOM 796 N N . HIS A 1 102 ? -8.154 0.655 21.912 1.00 74.69 102 HIS A N 1
ATOM 797 C CA . HIS A 1 102 ? -7.943 1.066 23.303 1.00 74.69 102 HIS A CA 1
ATOM 798 C C . HIS A 1 102 ? -8.984 2.088 23.777 1.00 74.69 102 HIS A C 1
ATOM 800 O O . HIS A 1 102 ? -9.458 1.986 24.903 1.00 74.69 102 HIS A O 1
ATOM 806 N N . LYS A 1 103 ? -9.401 3.042 22.936 1.00 71.25 103 LYS A N 1
ATOM 807 C CA . LYS A 1 103 ? -10.441 4.015 23.319 1.00 71.25 103 LYS A CA 1
ATOM 808 C C . LYS A 1 103 ? -11.795 3.348 23.579 1.00 71.25 103 LYS A C 1
ATOM 810 O O . LYS A 1 103 ? -12.463 3.686 24.554 1.00 71.25 103 LYS A O 1
ATOM 815 N N . ILE A 1 104 ? -12.175 2.389 22.734 1.00 67.31 104 ILE A N 1
ATOM 816 C CA . ILE A 1 104 ? -13.460 1.679 22.827 1.00 67.31 104 ILE A CA 1
ATOM 817 C C . ILE A 1 104 ? -13.492 0.767 24.063 1.00 67.31 104 ILE A C 1
ATOM 819 O O . ILE A 1 104 ? -14.459 0.769 24.823 1.00 67.31 104 ILE A O 1
ATOM 823 N N . THR A 1 105 ? -12.419 0.015 24.305 1.00 64.81 105 THR A N 1
ATOM 824 C CA . THR A 1 105 ? -12.340 -0.923 25.438 1.00 64.81 105 THR A CA 1
ATOM 825 C C . THR A 1 105 ? -12.162 -0.225 26.783 1.00 64.81 105 THR A C 1
ATOM 827 O O . THR A 1 105 ? -12.721 -0.674 27.783 1.00 64.81 105 THR A O 1
ATOM 830 N N . ASN A 1 106 ? -11.45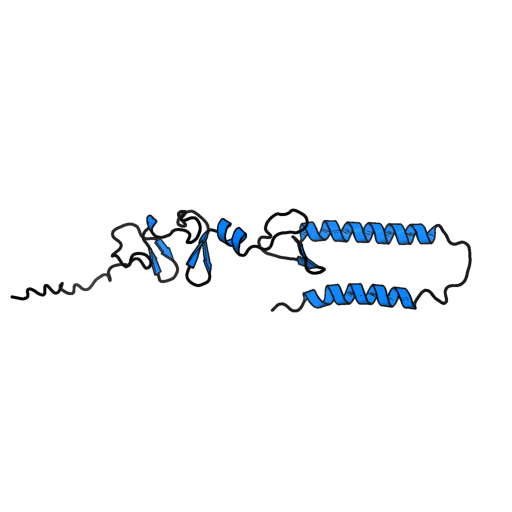5 0.907 26.827 1.00 63.62 106 ASN A N 1
ATOM 831 C CA . ASN A 1 106 ? -11.298 1.675 28.059 1.00 63.62 106 ASN A CA 1
ATOM 832 C C . ASN A 1 106 ? -12.638 2.286 28.510 1.00 63.62 106 ASN A C 1
ATOM 834 O O . ASN A 1 106 ? -12.963 2.223 29.692 1.00 63.62 106 ASN A O 1
ATOM 838 N N . LEU A 1 107 ? -13.481 2.748 27.575 1.00 58.88 107 LEU A N 1
ATOM 839 C CA . LEU A 1 107 ? -14.843 3.198 27.887 1.00 58.88 107 LEU A CA 1
ATOM 840 C C . LEU A 1 107 ? -15.713 2.070 28.473 1.00 58.88 107 LEU A C 1
ATOM 842 O O . LEU A 1 107 ? -16.467 2.306 29.415 1.00 58.88 107 LEU A O 1
ATOM 846 N N . LEU A 1 108 ? -15.576 0.835 27.978 1.00 59.47 108 LEU A N 1
ATOM 847 C CA . LEU A 1 108 ? -16.280 -0.328 28.533 1.00 59.47 108 LEU A CA 1
ATOM 848 C C . LEU A 1 108 ? -15.799 -0.686 29.946 1.00 59.47 108 LEU A C 1
ATOM 850 O O . LEU A 1 108 ? -16.630 -1.029 30.784 1.00 59.47 108 LEU A O 1
ATOM 854 N N . LEU A 1 109 ? -14.503 -0.549 30.245 1.00 60.12 109 LEU A N 1
ATOM 855 C CA . LEU A 1 109 ? -13.980 -0.707 31.609 1.00 60.12 109 LEU A CA 1
ATOM 856 C C . LEU A 1 109 ? -14.507 0.385 32.550 1.00 60.12 109 LEU A C 1
ATOM 858 O O . LEU A 1 109 ? -14.847 0.089 33.693 1.00 60.12 109 LEU A O 1
ATOM 862 N N . PHE A 1 110 ? -14.643 1.623 32.069 1.00 60.09 110 PHE A N 1
ATOM 863 C CA . PHE A 1 110 ? -15.271 2.705 32.831 1.00 60.09 110 PHE A CA 1
ATOM 864 C C . PHE A 1 110 ? -16.753 2.432 33.108 1.00 60.09 110 PHE A C 1
ATOM 866 O O . PHE A 1 110 ? -17.202 2.628 34.235 1.00 60.09 110 PHE A O 1
ATOM 873 N N . ILE A 1 111 ? -17.506 1.926 32.126 1.00 60.69 111 ILE A N 1
ATOM 874 C CA . ILE A 1 111 ? -18.916 1.546 32.310 1.00 60.69 111 ILE A CA 1
ATOM 875 C C . ILE A 1 111 ? -19.033 0.340 33.255 1.00 60.69 111 ILE A C 1
ATOM 877 O O . ILE A 1 111 ? -19.886 0.345 34.140 1.00 60.69 111 ILE A O 1
ATOM 881 N N . GLN A 1 112 ? -18.155 -0.663 33.141 1.00 60.88 112 GLN A N 1
ATOM 882 C CA . GLN A 1 112 ? -18.106 -1.794 34.075 1.00 60.88 112 GLN A CA 1
ATOM 883 C C . GLN A 1 112 ? -17.777 -1.345 35.504 1.00 60.88 112 GLN A C 1
ATOM 885 O O . GLN A 1 112 ? -18.437 -1.786 36.443 1.00 60.88 112 GLN A O 1
ATOM 890 N N . LEU A 1 113 ? -16.822 -0.429 35.682 1.00 62.91 113 LEU A N 1
ATOM 891 C CA . LEU A 1 113 ? -16.492 0.143 36.987 1.00 62.91 113 LEU A CA 1
ATOM 892 C C . LEU A 1 113 ? -17.658 0.972 37.549 1.00 62.91 113 LEU A C 1
ATOM 894 O O . LEU A 1 113 ? -17.975 0.859 38.730 1.00 62.91 113 LEU A O 1
ATOM 898 N N . PHE A 1 114 ? -18.349 1.745 36.708 1.00 61.22 114 PHE A N 1
ATOM 899 C CA . PHE A 1 114 ? -19.509 2.542 37.109 1.00 61.22 114 PHE A CA 1
ATOM 900 C C . PHE A 1 114 ? -20.709 1.673 37.514 1.00 61.22 114 PHE A C 1
ATOM 902 O O . PHE A 1 114 ? -21.365 1.967 38.513 1.00 61.22 114 PHE A O 1
ATOM 909 N N . ILE A 1 115 ? -20.973 0.570 36.803 1.00 62.56 115 ILE A N 1
ATOM 910 C CA . ILE A 1 115 ? -22.011 -0.402 37.178 1.00 62.56 115 ILE A CA 1
ATOM 911 C C . ILE A 1 115 ? -21.640 -1.103 38.490 1.00 62.56 115 ILE A C 1
ATOM 913 O O . ILE A 1 115 ? -22.490 -1.206 39.369 1.00 62.56 115 ILE A O 1
ATOM 917 N N . LEU A 1 116 ? -20.383 -1.520 38.682 1.00 60.88 116 LEU A N 1
ATOM 918 C CA . LEU A 1 116 ? -19.934 -2.124 39.945 1.00 60.88 116 LEU A CA 1
ATOM 919 C C . LEU A 1 116 ? -20.057 -1.154 41.133 1.00 60.88 116 LEU A C 1
ATOM 921 O O . LEU A 1 116 ? -20.511 -1.554 42.205 1.00 60.88 116 LEU A O 1
ATOM 925 N N . LEU A 1 117 ? -19.728 0.127 40.941 1.00 58.72 117 LEU A N 1
ATOM 926 C CA . LEU A 1 117 ? -19.909 1.171 41.958 1.00 58.72 117 LEU A CA 1
ATOM 927 C C . LEU A 1 117 ? -21.394 1.465 42.235 1.00 58.72 117 LEU A C 1
ATOM 929 O O . LEU A 1 117 ? -21.787 1.621 43.391 1.00 58.72 117 LEU A O 1
ATOM 933 N N . SER A 1 118 ? -22.235 1.472 41.198 1.00 51.22 118 SER A N 1
ATOM 934 C CA . SER A 1 118 ? -23.683 1.697 41.325 1.00 51.22 118 SER A CA 1
ATOM 935 C C . SER A 1 118 ? -24.392 0.530 42.023 1.00 51.22 118 SER A C 1
ATOM 937 O O . SER A 1 118 ? -25.266 0.750 42.857 1.00 51.22 118 SER A O 1
ATOM 939 N N . VAL A 1 119 ? -23.966 -0.712 41.762 1.00 54.53 119 VAL A N 1
ATOM 940 C CA . VAL A 1 119 ? -24.448 -1.913 42.470 1.00 54.53 119 VAL A CA 1
ATOM 941 C C . VAL A 1 119 ? -24.000 -1.906 43.938 1.00 54.53 119 VAL A C 1
ATOM 943 O O . VAL A 1 119 ? -24.759 -2.331 44.809 1.00 54.53 119 VAL A O 1
ATOM 946 N N . CYS A 1 120 ? -22.818 -1.358 44.241 1.00 44.72 120 CYS A N 1
ATOM 947 C CA . CYS A 1 120 ? -22.334 -1.186 45.615 1.00 44.72 120 CYS A CA 1
ATOM 948 C C . CYS A 1 120 ? -23.172 -0.166 46.413 1.00 44.72 120 CYS A C 1
ATOM 950 O O . CYS A 1 120 ? -23.413 -0.353 47.604 1.00 44.72 120 CYS A O 1
ATOM 952 N N . SER A 1 121 ? -23.699 0.875 45.755 1.00 48.09 121 SER A N 1
ATOM 953 C CA . SER A 1 121 ? -24.536 1.892 46.407 1.00 48.09 121 SER A CA 1
ATOM 954 C C . SER A 1 121 ? -25.969 1.428 46.709 1.00 48.09 121 SER A C 1
ATOM 956 O O . SER A 1 121 ? -26.705 2.157 47.378 1.00 48.09 121 SER A O 1
ATOM 958 N N . GLN A 1 122 ? -26.393 0.253 46.228 1.00 55.88 122 GLN A N 1
ATOM 959 C CA . GLN A 1 122 ? -27.801 -0.153 46.264 1.00 55.88 122 GLN A CA 1
ATOM 960 C C . GLN A 1 122 ? -28.114 -1.368 47.150 1.00 55.88 122 GLN A C 1
ATOM 962 O O . GLN A 1 122 ? -29.213 -1.909 47.036 1.00 55.88 122 GLN A O 1
ATOM 967 N N . LYS A 1 123 ? -27.220 -1.819 48.044 1.00 45.31 123 LYS A N 1
ATOM 968 C CA . LYS A 1 123 ? -27.550 -2.979 48.891 1.00 45.31 123 LYS A CA 1
ATOM 969 C C . LYS A 1 123 ? -27.104 -2.878 50.348 1.00 45.31 123 LYS A C 1
ATOM 971 O O . LYS A 1 123 ? -26.152 -3.513 50.785 1.00 45.31 123 LYS A O 1
ATOM 976 N N . SER A 1 124 ? -27.925 -2.195 51.142 1.00 49.09 124 SER A N 1
ATOM 977 C CA . SER A 1 124 ? -28.474 -2.838 52.336 1.00 49.09 124 SER A CA 1
ATOM 978 C C . SER A 1 124 ? -29.480 -3.900 51.867 1.00 49.09 124 SER A C 1
ATOM 980 O O . SER A 1 124 ? -30.463 -3.541 51.235 1.00 49.09 124 SER A O 1
ATOM 982 N N . ILE A 1 125 ? -29.180 -5.192 52.079 1.00 44.97 125 ILE A N 1
ATOM 983 C CA . ILE A 1 125 ? -30.072 -6.378 52.213 1.00 44.97 125 ILE A CA 1
ATOM 984 C C . ILE A 1 125 ? -29.246 -7.653 51.893 1.00 44.97 125 ILE A C 1
ATOM 986 O O . ILE A 1 125 ? -28.557 -7.692 50.872 1.00 44.97 125 ILE A O 1
ATOM 990 N N . PRO A 1 126 ? -29.285 -8.693 52.748 1.00 46.41 126 PRO A N 1
ATOM 991 C CA . PRO A 1 126 ? -28.426 -9.876 52.661 1.00 46.41 126 PRO A CA 1
ATOM 992 C C . PRO A 1 126 ? -28.901 -10.898 51.609 1.00 46.41 126 PRO A C 1
ATOM 994 O O . PRO A 1 126 ? -30.024 -10.822 51.122 1.00 46.41 126 PRO A O 1
ATOM 997 N N . ASP A 1 127 ? -28.024 -11.872 51.342 1.00 42.56 127 ASP A N 1
ATOM 998 C CA . ASP A 1 127 ? -28.208 -13.148 50.623 1.00 42.56 127 ASP A CA 1
ATOM 999 C C . ASP A 1 127 ? -27.590 -13.226 49.206 1.00 42.56 127 ASP A C 1
ATOM 1001 O O . ASP A 1 127 ? -28.121 -12.725 48.213 1.00 42.56 127 ASP A O 1
ATOM 1005 N N . TRP A 1 128 ? -26.411 -13.860 49.136 1.00 44.94 128 TRP A N 1
ATOM 1006 C CA . TRP A 1 128 ? -25.526 -13.965 47.965 1.00 44.94 128 TRP A CA 1
ATOM 1007 C C . TRP A 1 128 ? -25.364 -15.422 47.505 1.00 44.94 128 TRP A C 1
ATOM 1009 O O . TRP A 1 128 ? -24.248 -15.913 47.361 1.00 44.94 128 TRP A O 1
ATOM 1019 N N . ARG A 1 129 ? -26.469 -16.148 47.288 1.00 43.81 129 ARG A N 1
ATOM 1020 C CA . ARG A 1 129 ? -26.420 -17.560 46.846 1.00 43.81 129 ARG A CA 1
ATOM 1021 C C . ARG A 1 129 ? -26.992 -17.847 45.456 1.00 43.81 129 ARG A C 1
ATOM 1023 O O . ARG A 1 129 ? -27.327 -18.990 45.171 1.00 43.81 129 ARG A O 1
ATOM 1030 N N . GLN A 1 130 ? -27.072 -16.844 44.573 1.00 45.22 130 GLN A N 1
ATOM 1031 C CA . GLN A 1 130 ? -27.583 -17.050 43.204 1.00 45.22 130 GLN A CA 1
ATOM 1032 C C . GLN A 1 130 ? -26.903 -16.215 42.095 1.00 45.22 130 GLN A C 1
ATOM 1034 O O . GLN A 1 130 ? -27.306 -16.306 40.938 1.00 45.22 130 GLN A O 1
ATOM 1039 N N . SER A 1 131 ? -25.886 -15.402 42.401 1.00 45.38 131 SER A N 1
ATOM 1040 C CA . SER A 1 131 ? -25.227 -14.514 41.422 1.00 45.38 131 SER A CA 1
ATOM 1041 C C . SER A 1 131 ? -24.011 -15.123 40.711 1.00 45.38 131 SER A C 1
ATOM 1043 O O . SER A 1 131 ? -23.525 -14.529 39.752 1.00 45.38 131 SER A O 1
ATOM 1045 N N . ASP A 1 132 ? -23.547 -16.309 41.107 1.00 49.72 132 ASP A N 1
ATOM 1046 C CA . ASP A 1 132 ? -22.302 -16.880 40.569 1.00 49.72 132 ASP A CA 1
ATOM 1047 C C . ASP A 1 132 ? -22.460 -17.542 39.184 1.00 49.72 132 ASP A C 1
ATOM 1049 O O . ASP A 1 132 ? -21.512 -17.564 38.401 1.00 49.72 132 ASP A O 1
ATOM 1053 N N . LEU A 1 133 ? -23.666 -17.980 38.789 1.00 48.22 133 LEU A N 1
ATOM 1054 C CA . LEU A 1 133 ? -23.871 -18.675 37.501 1.00 48.22 133 LEU A CA 1
ATOM 1055 C C . LEU A 1 133 ? -23.987 -17.757 36.266 1.00 48.22 133 LEU A C 1
ATOM 1057 O O . LEU A 1 133 ? -23.887 -18.231 35.132 1.00 48.22 133 LEU A O 1
ATOM 1061 N N . LEU A 1 134 ? -24.222 -16.455 36.452 1.00 45.66 134 LEU A N 1
ATOM 1062 C CA . LEU A 1 134 ? -24.300 -15.476 35.354 1.00 45.66 134 LEU A CA 1
ATOM 1063 C C . LEU A 1 134 ? -22.951 -14.789 35.102 1.00 45.66 134 LEU A C 1
ATOM 1065 O O . LEU A 1 134 ? -22.626 -14.494 33.951 1.00 45.66 134 LEU A O 1
ATOM 1069 N N . TRP A 1 135 ? -22.131 -14.616 36.142 1.00 43.34 135 TRP A N 1
ATOM 1070 C CA . TRP A 1 135 ? -20.788 -14.046 36.021 1.00 4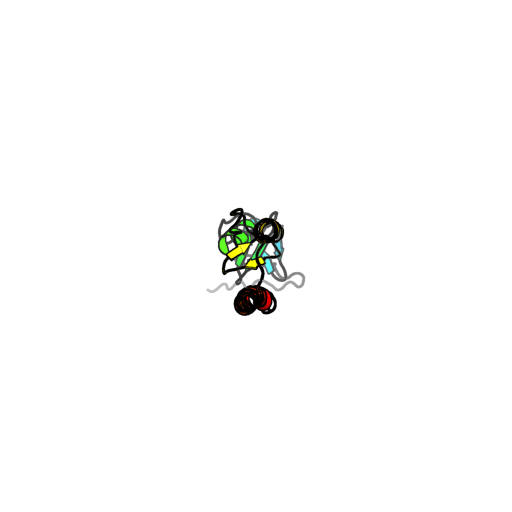3.34 135 TRP A CA 1
ATOM 1071 C C . TRP A 1 135 ? -19.797 -14.986 35.330 1.00 43.34 135 TRP A C 1
ATOM 1073 O O . TRP A 1 135 ? -18.985 -14.509 34.539 1.00 43.34 135 TRP A O 1
ATOM 1083 N N . GLU A 1 136 ? -19.896 -16.308 35.513 1.00 45.66 136 GLU A N 1
ATOM 1084 C CA . GLU A 1 136 ? -19.071 -17.253 34.743 1.00 45.66 136 GLU A CA 1
ATOM 1085 C C . GLU A 1 136 ? -19.445 -17.295 33.256 1.00 45.66 136 GLU A C 1
ATOM 1087 O O . GLU A 1 136 ? -18.553 -17.371 32.415 1.00 45.66 136 GLU A O 1
ATOM 1092 N N . LYS A 1 137 ? -20.727 -17.142 32.893 1.00 43.25 137 LYS A N 1
ATOM 1093 C CA . LYS A 1 137 ? -21.140 -17.073 31.478 1.00 43.25 137 LYS A CA 1
ATOM 1094 C C . LYS A 1 137 ? -20.647 -15.801 30.789 1.00 43.25 137 LYS A C 1
ATOM 1096 O O . LYS A 1 137 ? -20.151 -15.871 29.669 1.00 43.25 137 LYS A O 1
ATOM 1101 N N . VAL A 1 138 ? -20.721 -14.652 31.461 1.00 48.91 138 VAL A N 1
ATOM 1102 C CA . VAL A 1 138 ? -20.214 -13.378 30.917 1.00 48.91 138 VAL A CA 1
ATOM 1103 C C . VAL A 1 138 ? -18.681 -13.376 30.844 1.00 48.91 138 VAL A C 1
ATOM 1105 O O . VAL A 1 138 ? -18.108 -12.924 29.852 1.00 48.91 138 VAL A O 1
ATOM 1108 N N . ARG A 1 139 ? -18.004 -13.948 31.848 1.00 50.25 139 ARG A N 1
ATOM 1109 C CA . ARG A 1 139 ? -16.542 -14.096 31.877 1.00 50.25 139 ARG A CA 1
ATOM 1110 C C . ARG A 1 139 ? -16.034 -15.052 30.793 1.00 50.25 139 ARG A C 1
ATOM 1112 O O . ARG A 1 139 ? -15.011 -14.764 30.179 1.00 50.25 139 ARG A O 1
ATOM 1119 N N . MET A 1 140 ? -16.749 -16.142 30.512 1.00 45.53 140 MET A N 1
ATOM 1120 C CA . MET A 1 140 ? -16.381 -17.085 29.448 1.00 45.53 140 MET A CA 1
ATOM 1121 C C . MET A 1 140 ? -16.629 -16.520 28.043 1.00 45.53 140 MET A C 1
ATOM 1123 O O . MET A 1 140 ? -15.797 -16.735 27.166 1.00 45.53 140 MET A O 1
ATOM 1127 N N . SER A 1 141 ? -17.677 -15.717 27.826 1.00 47.09 141 SER A N 1
ATOM 1128 C CA . SER A 1 141 ? -17.885 -15.034 26.536 1.00 47.09 141 SER A CA 1
ATOM 1129 C C . SER A 1 141 ? -16.798 -13.998 26.225 1.00 47.09 141 SER A C 1
ATOM 1131 O O . SER A 1 141 ? -16.397 -13.854 25.073 1.00 47.09 141 SER A O 1
ATOM 1133 N N . ALA A 1 142 ? -16.278 -13.303 27.241 1.00 47.94 142 ALA A N 1
ATOM 1134 C CA . ALA A 1 142 ? -15.186 -12.343 27.066 1.00 47.94 142 ALA A CA 1
ATOM 1135 C C . ALA A 1 142 ? -13.823 -13.024 26.833 1.00 47.94 142 ALA A C 1
ATOM 1137 O O . ALA A 1 142 ? -13.011 -12.523 26.059 1.00 47.94 142 ALA A O 1
ATOM 1138 N N . VAL A 1 143 ? -13.572 -14.176 27.468 1.00 49.75 143 VAL A N 1
ATOM 1139 C CA . VAL A 1 143 ? -12.329 -14.942 27.271 1.00 49.75 143 VAL A CA 1
ATOM 1140 C C . VAL A 1 143 ? -12.325 -15.666 25.922 1.00 49.75 143 VAL A C 1
ATOM 1142 O O . VAL A 1 143 ? -11.287 -15.666 25.268 1.00 49.75 143 VAL A O 1
ATOM 1145 N N . LEU A 1 144 ? -13.461 -16.200 25.454 1.00 49.34 144 LEU A N 1
ATOM 1146 C CA . LEU A 1 144 ? -13.556 -16.818 24.124 1.00 49.34 144 LEU A CA 1
ATOM 1147 C C . LEU A 1 144 ? -13.324 -15.797 22.997 1.00 49.34 144 LEU A C 1
ATOM 1149 O O . LEU A 1 144 ? -12.541 -16.068 22.089 1.00 49.34 144 LEU A O 1
ATOM 1153 N N . ALA A 1 145 ? -13.881 -14.585 23.126 1.00 46.22 145 ALA A N 1
ATOM 1154 C CA . ALA A 1 145 ? -13.667 -13.493 22.169 1.00 46.22 145 ALA A CA 1
ATOM 1155 C C . ALA A 1 145 ? -12.215 -12.972 22.129 1.00 46.22 145 ALA A C 1
ATOM 1157 O O . ALA A 1 145 ? -11.798 -12.383 21.135 1.00 46.22 145 ALA A O 1
ATOM 1158 N N . LEU A 1 146 ? -11.434 -13.189 23.193 1.00 44.28 146 LEU A N 1
ATOM 1159 C CA . LEU A 1 146 ? -10.009 -12.851 23.238 1.00 44.28 146 LEU A CA 1
ATOM 1160 C C . LEU A 1 146 ? -9.109 -14.048 22.889 1.00 44.28 146 LEU A C 1
ATOM 1162 O O . LEU A 1 146 ? -7.999 -13.839 22.409 1.00 44.28 146 LEU A O 1
ATOM 1166 N N . SER A 1 147 ? -9.550 -15.298 23.069 1.00 41.03 147 SER A N 1
ATOM 1167 C CA . SER A 1 147 ? -8.748 -16.486 22.733 1.00 41.03 147 SER A CA 1
ATOM 1168 C C . SER A 1 147 ? -8.653 -16.767 21.232 1.00 41.03 147 SER A C 1
ATOM 1170 O O . SER A 1 147 ? -7.678 -17.373 20.794 1.00 41.03 147 SER A O 1
ATOM 1172 N N . GLU A 1 148 ? -9.592 -16.261 20.429 1.00 37.84 148 GLU A N 1
ATOM 1173 C CA . GLU A 1 148 ? -9.523 -16.343 18.961 1.00 37.84 148 GLU A CA 1
ATOM 1174 C C . GLU A 1 148 ? -8.460 -15.399 18.359 1.00 37.84 148 GLU A C 1
ATOM 1176 O O . GLU A 1 148 ? -8.114 -15.516 17.188 1.00 37.84 148 GLU A O 1
ATOM 1181 N N . THR A 1 149 ? -7.847 -14.515 19.160 1.00 46.78 149 THR A N 1
ATOM 1182 C CA . THR A 1 149 ? -6.803 -13.576 18.696 1.00 46.78 149 THR A CA 1
ATOM 1183 C C . THR A 1 149 ? -5.390 -14.173 18.603 1.00 46.78 149 THR A C 1
ATOM 1185 O O . THR A 1 149 ? -4.437 -13.450 18.320 1.00 46.78 149 THR A O 1
ATOM 1188 N N . ARG A 1 150 ? -5.213 -15.489 18.810 1.00 41.56 150 ARG A N 1
ATOM 1189 C CA . ARG A 1 150 ? -3.901 -16.166 18.677 1.00 41.56 150 ARG A CA 1
ATOM 1190 C C . ARG A 1 150 ? -3.792 -17.195 17.550 1.00 41.56 150 ARG A C 1
ATOM 1192 O O . ARG A 1 150 ? -2.753 -17.841 17.444 1.00 41.56 150 ARG A O 1
ATOM 1199 N N . GLN A 1 151 ? -4.792 -17.325 16.683 1.00 42.81 151 GLN A N 1
ATOM 1200 C CA . GLN A 1 151 ? -4.708 -18.192 15.502 1.00 42.81 151 GLN A CA 1
ATOM 1201 C C . GLN A 1 151 ? -5.003 -17.415 14.222 1.00 42.81 151 GLN A C 1
ATOM 1203 O O . GLN A 1 151 ? -6.066 -17.516 13.625 1.00 42.81 151 GLN A O 1
ATOM 1208 N N . ALA A 1 152 ? -3.999 -16.659 13.797 1.00 36.38 152 ALA A N 1
ATOM 1209 C CA . ALA A 1 152 ? -3.778 -16.323 12.399 1.00 36.38 152 ALA A CA 1
ATOM 1210 C C . ALA A 1 152 ? -2.256 -16.313 12.172 1.00 36.38 152 ALA A C 1
ATOM 1212 O O . ALA A 1 152 ? -1.623 -15.259 12.145 1.00 36.38 152 ALA A O 1
ATOM 1213 N N . CYS A 1 153 ? -1.668 -17.515 12.144 1.00 33.97 153 CYS A N 1
ATOM 1214 C CA . CYS A 1 153 ? -0.443 -17.761 11.383 1.00 33.97 153 CYS A CA 1
ATOM 1215 C C . CYS A 1 153 ? -0.833 -18.036 9.933 1.00 33.97 153 CYS A C 1
ATOM 1217 O O . CYS A 1 153 ? -1.881 -18.695 9.742 1.00 33.97 153 CYS A O 1
#

Sequence (153 aa):
SPRSSSPLSGSGNLPIMCERCREVCRGEVVRVKNTHFHVHCFTCHVCSCDLVHSGFFHHSGEYICTEDYQRLYGTQCDSCEQYITGEVVSALGRTYHPHCFHKITNLLLFIQLFILLSVCSQKSIPDWRQSDLLWEKVRMSAVLALSETRQAC

Radius of gyration: 29.94 Å; chains: 1; bounding box: 61×27×105 Å

Foldseek 3Di:
DDPPDDDDDDPDDDFQAAPQPRDGDDPDWDDDDPHIHDQQSCAAPPPRHRCPPADWDQDPNGIHGPVVCCVVPFAAAPQPRDTDDDDWDDFPNGIHHPVSVCVVVVVVVVVVVVVVVVVVVPDPDDDDDPPPVVVVVVVVVVVVRVVVVPPDD

pLDDT: mean 71.83, std 18.58, range [33.97, 93.56]

Secondary structure (DSSP, 8-state):
-----PPPP-SS-PPPBBTTT-SBP-S-EEEETTEEEEGGG-B-TTT--BTTTS-EEEETTEEEEHHHHHHHHPEEPTTT--EE-S--EEETTEEE-HHHHHHHHHHHHHHHHHHHHHHHTT--S---SSSHHHHHHHHHHHHHHHHGGG---

Organism: Kryptolebias marmoratus (NCBI:txid37003)

InterPro domains:
  IPR001781 Zinc finger, LIM-type [PF00412] (18-72)
  IPR001781 Zinc finger, LIM-type [PS00478] (18-51)
  IPR001781 Zinc finger, LIM-type [PS50023] (16-75)
  IPR001781 Zinc finger, LIM-type [SM00132] (17-68)
  IPR001781 Zinc finger, LIM-type [SM00132] (76-123)
  IPR051618 Actin-binding LIM [PTHR24213] (13-103)